Protein AF-A0A8T4B5Y9-F1 (afdb_monomer)

Secondary structure (DSSP, 8-state):
--HHHHHHHHHHHHHHHHHHHHHH---GGGSPP-TTSSS-HHHHHHHHHHTTS--

Radius of gyration: 11.84 Å; Cα contacts (8 Å, |Δi|>4): 36; chains: 1; bounding box: 33×21×25 Å

Sequence (55 aa):
NDEKGHAGQILIDTGTLIWLHAVHGVEPLDMPEFTQWNTDIRVIADGVLNGQNQE

Solvent-accessible surface area (backbone atoms only — not comparable to full-atom values): 3341 Å² total; per-residue (Å²): 133,62,68,66,61,52,52,52,52,54,50,53,57,28,51,48,40,44,49,41,27,77,76,68,70,43,57,39,78,78,48,82,83,63,8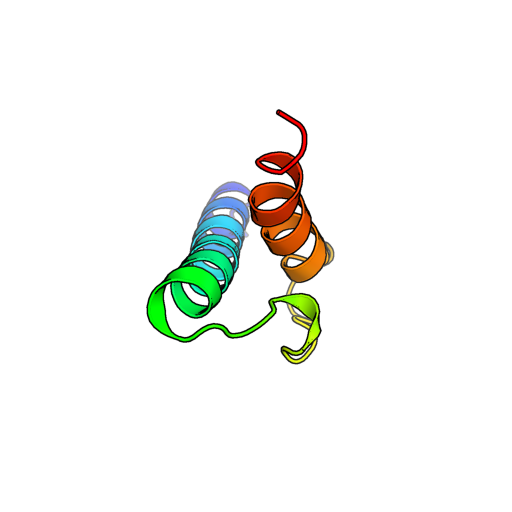2,93,45,99,57,68,47,36,61,52,31,42,48,59,63,55,63,68,70,81,119

Mean predicted aligned error: 5.38 Å

Structure (mmCIF, N/CA/C/O backbone):
data_AF-A0A8T4B5Y9-F1
#
_entry.id   AF-A0A8T4B5Y9-F1
#
loop_
_atom_site.group_PDB
_atom_site.id
_a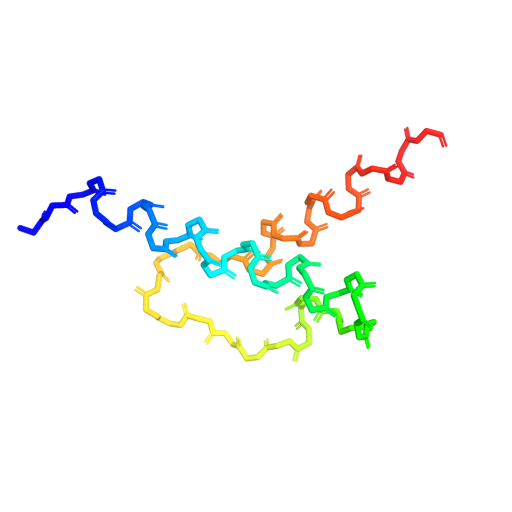tom_site.type_symbol
_atom_site.label_atom_id
_atom_site.label_alt_id
_atom_site.label_comp_id
_atom_site.label_asym_id
_atom_site.label_entity_id
_atom_site.label_seq_id
_atom_site.pdbx_PDB_ins_code
_atom_site.Cartn_x
_atom_site.Cartn_y
_atom_site.Cartn_z
_atom_site.occupancy
_atom_site.B_iso_or_equiv
_atom_site.auth_seq_id
_atom_site.auth_comp_id
_atom_site.auth_asym_id
_atom_site.auth_atom_id
_atom_site.pdbx_PDB_model_num
ATOM 1 N N . ASN A 1 1 ? 18.383 7.870 -13.497 1.00 51.06 1 ASN A N 1
ATOM 2 C CA . ASN A 1 1 ? 17.194 7.215 -12.920 1.00 51.06 1 ASN A CA 1
ATOM 3 C C . ASN A 1 1 ? 16.176 8.291 -12.634 1.00 51.06 1 ASN A C 1
ATOM 5 O O . ASN A 1 1 ? 16.492 9.224 -11.913 1.00 51.06 1 ASN A O 1
ATOM 9 N N . ASP A 1 2 ? 15.055 8.238 -13.342 1.00 53.31 2 ASP A N 1
ATOM 10 C CA . ASP A 1 2 ? 14.048 9.296 -13.401 1.00 53.31 2 ASP A CA 1
ATOM 11 C C . ASP A 1 2 ? 13.252 9.343 -12.088 1.00 53.31 2 ASP A C 1
ATOM 13 O O . ASP A 1 2 ? 12.433 8.467 -11.811 1.00 53.31 2 ASP A O 1
ATOM 17 N N . GLU A 1 3 ? 13.521 10.352 -11.259 1.00 61.38 3 GLU A N 1
ATOM 18 C CA . GLU A 1 3 ? 12.857 10.558 -9.966 1.00 61.38 3 GLU A CA 1
ATOM 19 C C . GLU A 1 3 ? 11.329 10.664 -10.100 1.00 61.38 3 GLU A C 1
ATOM 21 O O . GLU A 1 3 ? 10.601 10.249 -9.197 1.00 61.38 3 GLU A O 1
ATOM 26 N N . LYS A 1 4 ? 10.820 11.142 -11.246 1.00 62.75 4 LYS A N 1
ATOM 27 C CA . LYS A 1 4 ? 9.375 11.211 -11.503 1.00 62.75 4 LYS A CA 1
ATOM 28 C C . LYS A 1 4 ? 8.790 9.841 -11.832 1.00 62.75 4 LYS A C 1
ATOM 30 O O . LYS A 1 4 ? 7.672 9.548 -11.415 1.00 62.75 4 LYS A O 1
ATOM 35 N N . GLY A 1 5 ? 9.552 8.987 -12.517 1.00 66.75 5 GLY A N 1
ATOM 36 C CA . GLY A 1 5 ? 9.187 7.584 -12.734 1.00 66.75 5 GLY A CA 1
ATOM 37 C C . GLY A 1 5 ? 9.034 6.818 -11.416 1.00 66.75 5 GLY A C 1
ATOM 38 O O . GLY A 1 5 ? 8.072 6.073 -11.246 1.00 66.75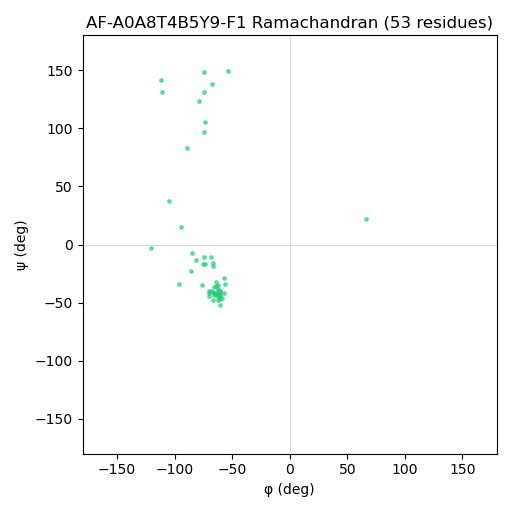 5 GLY A O 1
ATOM 39 N N . HIS A 1 6 ? 9.916 7.074 -10.444 1.00 80.44 6 HIS A N 1
ATOM 40 C CA . HIS A 1 6 ? 9.808 6.487 -9.103 1.00 80.44 6 HIS A CA 1
ATOM 41 C C . HIS A 1 6 ? 8.575 6.987 -8.340 1.00 80.44 6 HIS A C 1
ATOM 43 O O . HIS A 1 6 ? 7.884 6.188 -7.714 1.00 80.44 6 HIS A O 1
ATOM 49 N N . ALA A 1 7 ? 8.251 8.280 -8.433 1.00 85.12 7 ALA A N 1
ATOM 50 C CA . ALA A 1 7 ? 7.051 8.829 -7.800 1.00 85.12 7 ALA A CA 1
ATOM 51 C C . ALA A 1 7 ? 5.756 8.205 -8.357 1.00 85.12 7 ALA A C 1
ATOM 53 O O . ALA A 1 7 ? 4.834 7.913 -7.597 1.00 85.12 7 ALA A O 1
ATOM 54 N N . GLY A 1 8 ? 5.701 7.951 -9.669 1.00 89.56 8 GLY A N 1
ATOM 55 C CA . GLY A 1 8 ? 4.578 7.245 -10.289 1.00 89.56 8 GLY A CA 1
ATOM 56 C C . GLY A 1 8 ? 4.420 5.816 -9.766 1.00 89.56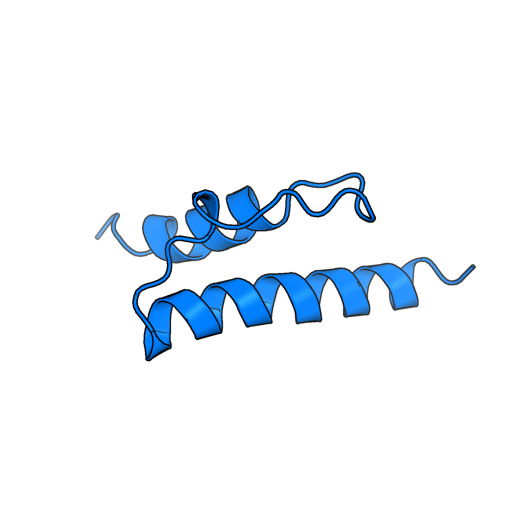 8 GLY A C 1
ATOM 57 O O . GLY A 1 8 ? 3.304 5.385 -9.488 1.00 89.56 8 GLY A O 1
ATOM 58 N N . GLN A 1 9 ? 5.529 5.102 -9.563 1.00 91.94 9 GLN A N 1
ATOM 59 C CA . GLN A 1 9 ? 5.485 3.737 -9.042 1.00 91.94 9 GLN A CA 1
ATOM 60 C C . GLN A 1 9 ? 5.058 3.684 -7.568 1.00 91.94 9 GLN A C 1
ATOM 62 O O . GLN A 1 9 ? 4.229 2.853 -7.206 1.00 91.94 9 GLN A O 1
ATOM 67 N N . ILE A 1 10 ? 5.532 4.624 -6.744 1.00 92.25 10 ILE A N 1
ATOM 68 C CA . ILE A 1 10 ? 5.074 4.786 -5.355 1.00 92.25 10 ILE A CA 1
ATOM 69 C C . ILE A 1 10 ? 3.556 5.012 -5.311 1.00 92.25 10 ILE A C 1
ATOM 71 O O . ILE A 1 10 ? 2.871 4.421 -4.476 1.00 92.25 10 ILE A O 1
ATOM 75 N N . LEU A 1 11 ? 3.011 5.832 -6.219 1.00 94.19 11 LEU A N 1
ATOM 76 C CA . LEU A 1 11 ? 1.570 6.085 -6.297 1.00 94.19 11 LEU A CA 1
ATOM 77 C C . LEU A 1 11 ? 0.779 4.821 -6.660 1.00 94.19 11 LEU A C 1
ATOM 79 O O . LEU A 1 11 ? -0.259 4.565 -6.055 1.00 94.19 11 LEU A O 1
ATOM 83 N N . ILE A 1 12 ? 1.264 4.030 -7.621 1.00 95.31 12 ILE A N 1
ATOM 84 C CA . ILE A 1 12 ? 0.627 2.768 -8.026 1.00 95.31 12 ILE A CA 1
ATOM 85 C C . ILE A 1 12 ? 0.596 1.780 -6.855 1.00 95.31 12 ILE A C 1
ATOM 87 O O . ILE A 1 12 ? -0.460 1.221 -6.548 1.00 95.31 12 ILE A O 1
ATOM 91 N N . ASP A 1 13 ? 1.723 1.597 -6.170 1.00 95.81 13 ASP A N 1
ATOM 92 C CA . ASP A 1 13 ? 1.817 0.665 -5.046 1.00 95.81 13 ASP A CA 1
ATOM 93 C C . ASP A 1 13 ? 0.936 1.128 -3.870 1.00 95.81 13 ASP A C 1
ATOM 95 O O . ASP A 1 13 ? 0.177 0.340 -3.307 1.00 95.81 13 ASP A O 1
ATOM 99 N N . THR A 1 14 ? 0.953 2.428 -3.551 1.00 96.44 14 THR A N 1
ATOM 100 C CA . THR A 1 14 ? 0.092 3.008 -2.502 1.00 96.44 14 THR A CA 1
ATOM 101 C C . THR A 1 14 ? -1.392 2.852 -2.850 1.00 96.44 14 THR A C 1
ATOM 103 O O . THR A 1 14 ? -2.190 2.437 -2.011 1.00 96.44 14 THR A O 1
ATOM 106 N N . GLY A 1 15 ? -1.779 3.133 -4.099 1.00 96.69 15 GLY A N 1
ATOM 107 C CA . GLY A 1 15 ? -3.156 2.965 -4.568 1.00 96.69 15 GLY A CA 1
ATOM 108 C C . GLY A 1 15 ? -3.616 1.506 -4.546 1.00 96.69 15 GLY A C 1
ATOM 109 O O . GLY A 1 15 ? -4.779 1.229 -4.259 1.00 96.69 15 GLY A O 1
ATOM 110 N N . THR A 1 16 ? -2.695 0.566 -4.771 1.00 97.19 16 THR A N 1
ATOM 111 C CA . THR A 1 16 ? -2.966 -0.871 -4.650 1.00 97.19 16 THR A CA 1
ATOM 112 C C . THR A 1 16 ? -3.322 -1.248 -3.212 1.00 97.19 16 THR A C 1
ATOM 114 O O . THR A 1 16 ? -4.290 -1.977 -3.007 1.00 97.19 16 THR A O 1
ATOM 117 N N . LEU A 1 17 ? -2.607 -0.720 -2.211 1.00 97.25 17 LEU A N 1
ATOM 118 C CA . LEU A 1 17 ? -2.927 -0.954 -0.795 1.00 97.25 17 LEU A CA 1
ATOM 119 C C . LEU A 1 17 ? -4.318 -0.418 -0.424 1.00 97.25 17 LEU A C 1
ATOM 121 O O . LEU A 1 17 ? -5.094 -1.122 0.218 1.00 97.25 17 LEU A O 1
ATOM 125 N N . ILE A 1 18 ? -4.667 0.783 -0.895 1.00 97.12 18 ILE A N 1
ATOM 126 C CA . ILE A 1 18 ? -6.003 1.371 -0.693 1.00 97.12 18 ILE A CA 1
ATOM 127 C C . ILE A 1 18 ? -7.092 0.489 -1.326 1.00 97.12 18 ILE A C 1
ATOM 129 O O . ILE A 1 18 ? -8.128 0.234 -0.713 1.00 97.12 18 ILE A O 1
ATOM 133 N N . TRP A 1 19 ? -6.864 -0.009 -2.545 1.00 97.62 19 TRP A N 1
ATOM 134 C CA . TRP A 1 19 ? -7.813 -0.885 -3.236 1.00 97.62 19 TRP A CA 1
ATOM 135 C C . TRP A 1 19 ? -7.992 -2.235 -2.527 1.00 97.62 19 TRP A C 1
ATOM 137 O O . TRP A 1 19 ? -9.122 -2.703 -2.383 1.00 97.62 19 TRP A O 1
ATOM 147 N N . LEU A 1 20 ? -6.902 -2.841 -2.044 1.00 97.00 20 LEU A N 1
ATOM 148 C CA . LEU A 1 20 ? -6.954 -4.087 -1.275 1.00 97.00 20 LEU A CA 1
ATOM 149 C C . LEU A 1 20 ? -7.763 -3.924 0.014 1.00 97.00 20 LEU A C 1
ATOM 151 O O . LEU A 1 20 ? -8.577 -4.792 0.325 1.00 97.00 20 LEU A O 1
ATOM 155 N N . HIS A 1 21 ? -7.608 -2.805 0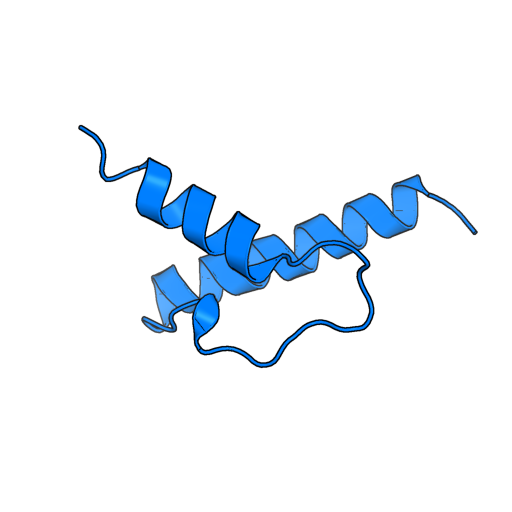.720 1.00 96.12 21 HIS A N 1
ATOM 156 C CA . HIS A 1 21 ? -8.454 -2.497 1.869 1.00 96.12 21 HIS A CA 1
ATOM 157 C C . HIS A 1 21 ? -9.931 -2.387 1.461 1.00 96.12 21 HIS A C 1
ATOM 159 O O . HIS A 1 21 ? -10.779 -3.093 1.999 1.00 96.12 21 HIS A O 1
ATOM 165 N N . ALA A 1 22 ? -10.246 -1.575 0.448 1.00 95.31 22 ALA A N 1
ATOM 166 C CA . ALA A 1 22 ? -11.628 -1.311 0.042 1.00 95.31 22 ALA A CA 1
ATOM 167 C C . ALA A 1 22 ? -12.379 -2.548 -0.487 1.00 95.31 22 ALA A C 1
ATOM 169 O O . ALA A 1 22 ? -13.584 -2.677 -0.279 1.00 95.31 22 ALA A O 1
ATOM 170 N N . VAL A 1 23 ? -11.690 -3.444 -1.200 1.00 97.06 23 VAL A N 1
ATOM 171 C CA . VAL A 1 23 ? -12.318 -4.610 -1.848 1.00 97.06 23 VAL A CA 1
ATOM 172 C C . VAL A 1 23 ? -12.217 -5.870 -0.996 1.00 97.06 23 VAL A C 1
ATOM 174 O O . VAL A 1 23 ? -13.121 -6.706 -1.027 1.00 97.06 23 VAL A O 1
ATOM 177 N N . HIS A 1 24 ? -11.127 -6.022 -0.246 1.00 95.00 24 HIS A N 1
ATOM 178 C CA . HIS A 1 24 ? -10.808 -7.263 0.455 1.00 95.00 24 HIS A CA 1
ATOM 179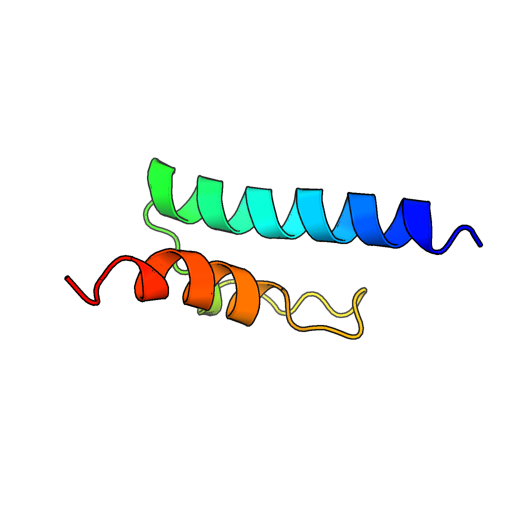 C C . HIS A 1 24 ? -10.696 -7.109 1.977 1.00 95.00 24 HIS A C 1
ATOM 181 O O . HIS A 1 24 ? -10.512 -8.118 2.652 1.00 95.00 24 HIS A O 1
ATOM 187 N N . GLY A 1 25 ? -10.828 -5.897 2.526 1.00 94.50 25 GLY A N 1
ATOM 188 C CA . GLY A 1 25 ? -10.712 -5.641 3.966 1.00 94.50 25 GLY A CA 1
ATOM 189 C C . GLY A 1 25 ? -9.307 -5.890 4.516 1.00 94.50 25 GLY A C 1
ATOM 190 O O . GLY A 1 25 ? -9.155 -6.186 5.695 1.00 94.50 25 GLY A O 1
ATOM 191 N N . VAL A 1 26 ? -8.285 -5.850 3.655 1.00 95.69 26 VAL A N 1
ATOM 192 C CA . VAL A 1 26 ? -6.887 -6.007 4.069 1.00 95.69 26 VAL A CA 1
ATOM 193 C C . VAL A 1 26 ? -6.399 -4.695 4.666 1.00 95.69 26 VAL A C 1
ATOM 195 O O . VAL A 1 26 ? -6.411 -3.670 3.987 1.00 95.69 26 VAL A O 1
ATOM 198 N N . GLU A 1 27 ? -5.917 -4.725 5.904 1.00 95.94 27 GLU A N 1
ATOM 199 C CA . GLU A 1 27 ? -5.315 -3.541 6.510 1.00 95.94 27 GLU A CA 1
ATOM 200 C C . GLU A 1 27 ? -3.921 -3.277 5.920 1.00 95.94 27 GLU A C 1
ATOM 202 O O . GLU A 1 27 ? -3.094 -4.195 5.861 1.00 95.94 27 GLU A O 1
ATOM 207 N N . PRO A 1 28 ? -3.601 -2.040 5.484 1.00 95.62 28 PRO A N 1
ATOM 208 C CA . PRO A 1 28 ? -2.306 -1.747 4.869 1.00 95.62 28 PRO A CA 1
ATOM 209 C C . PRO A 1 28 ? -1.111 -2.108 5.754 1.00 95.62 28 PRO A C 1
ATOM 211 O O . PRO A 1 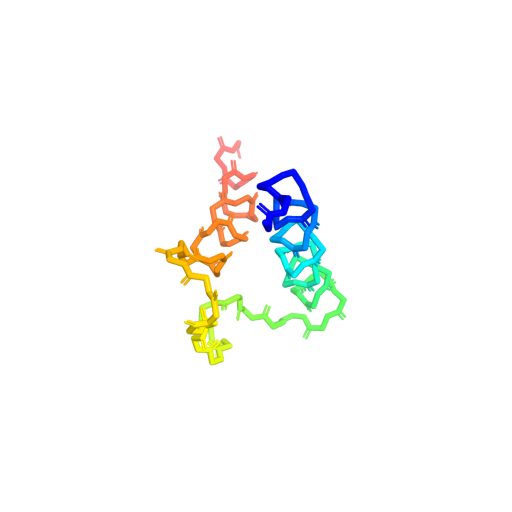28 ? -0.072 -2.529 5.245 1.00 95.62 28 PRO A O 1
ATOM 214 N N . LEU A 1 29 ? -1.253 -1.956 7.072 1.00 96.25 29 LEU A N 1
ATOM 215 C CA . LEU A 1 29 ? -0.195 -2.235 8.043 1.00 96.25 29 LEU A CA 1
ATOM 216 C C . LEU A 1 29 ? 0.032 -3.738 8.287 1.00 96.25 29 LEU A C 1
ATOM 218 O O . LEU A 1 29 ? 1.108 -4.103 8.760 1.00 96.25 29 LEU A O 1
ATOM 222 N N . ASP A 1 30 ? -0.912 -4.601 7.897 1.00 96.19 30 ASP A N 1
ATOM 223 C CA . ASP A 1 30 ? -0.758 -6.062 7.957 1.00 96.19 30 ASP A CA 1
ATOM 224 C C . ASP A 1 30 ? 0.038 -6.613 6.761 1.00 96.19 30 ASP A C 1
ATOM 226 O O . ASP A 1 30 ? 0.496 -7.761 6.773 1.00 96.19 30 ASP A O 1
ATOM 230 N N . MET A 1 31 ? 0.237 -5.801 5.717 1.00 94.38 31 MET A N 1
ATOM 231 C CA . MET A 1 31 ? 1.041 -6.180 4.558 1.00 94.38 31 MET A CA 1
ATOM 232 C C . MET A 1 31 ? 2.546 -6.147 4.879 1.00 94.38 31 MET A C 1
ATOM 234 O O . MET A 1 31 ? 3.010 -5.293 5.649 1.00 94.38 31 MET A O 1
ATOM 238 N N . PRO A 1 32 ? 3.351 -7.025 4.245 1.00 94.88 32 PRO A N 1
ATOM 239 C CA . PRO A 1 32 ? 4.806 -6.968 4.341 1.00 94.88 32 PRO A CA 1
ATOM 240 C C . PRO A 1 32 ? 5.363 -5.588 3.974 1.00 94.88 32 PRO A C 1
ATOM 242 O O . PRO A 1 32 ? 4.804 -4.874 3.143 1.00 94.88 32 PRO A O 1
ATOM 245 N N . GLU A 1 33 ? 6.489 -5.222 4.583 1.00 89.44 33 GLU A N 1
ATOM 246 C CA . GLU A 1 33 ? 7.139 -3.940 4.318 1.00 89.44 33 GLU A CA 1
ATOM 247 C C . GLU A 1 33 ? 7.699 -3.859 2.891 1.00 89.44 33 GLU A C 1
ATOM 249 O O . GLU A 1 33 ? 8.318 -4.796 2.379 1.00 89.44 33 GLU A O 1
ATOM 254 N N . PHE A 1 34 ? 7.517 -2.697 2.263 1.00 90.25 34 PHE A N 1
ATOM 255 C CA . PHE A 1 34 ? 7.997 -2.405 0.917 1.00 90.25 34 PHE A CA 1
ATOM 256 C C . PHE A 1 34 ? 9.413 -1.820 0.980 1.00 90.25 34 PHE A C 1
ATOM 258 O O . PHE A 1 34 ? 9.605 -0.610 0.912 1.00 90.25 34 PHE A O 1
ATOM 265 N N . THR A 1 35 ? 10.424 -2.686 1.070 1.00 89.00 35 THR A N 1
ATOM 266 C CA . THR A 1 35 ? 11.842 -2.285 1.227 1.00 89.00 35 THR A CA 1
ATOM 267 C C . THR A 1 35 ? 12.452 -1.595 0.001 1.00 89.00 35 THR A C 1
ATOM 269 O O . THR A 1 35 ? 13.550 -1.046 0.069 1.00 89.00 35 THR A O 1
ATOM 272 N N . GLN A 1 36 ? 11.748 -1.612 -1.131 1.00 88.00 36 GLN A N 1
ATOM 273 C CA . GLN A 1 36 ? 12.140 -0.924 -2.363 1.00 88.00 36 GLN A CA 1
ATOM 274 C C . GLN A 1 36 ? 11.955 0.602 -2.296 1.00 88.00 36 GLN A C 1
ATOM 276 O O . GLN A 1 36 ? 12.533 1.323 -3.110 1.00 88.00 36 GLN A O 1
ATOM 281 N N . TRP A 1 37 ? 11.179 1.097 -1.325 1.00 88.81 37 TRP A N 1
ATOM 282 C CA . TRP A 1 37 ? 10.938 2.518 -1.100 1.00 88.81 37 TRP A CA 1
ATOM 283 C C . TRP A 1 37 ? 11.587 2.967 0.208 1.00 88.81 37 TRP A C 1
ATOM 285 O O . TRP A 1 37 ? 11.527 2.276 1.216 1.00 88.81 37 TRP A O 1
ATOM 295 N N . ASN A 1 38 ? 12.158 4.173 0.220 1.00 87.75 38 ASN A N 1
ATOM 296 C CA . ASN A 1 38 ? 12.631 4.794 1.465 1.00 87.75 38 ASN A CA 1
ATOM 297 C C . ASN A 1 38 ? 11.470 5.314 2.341 1.00 87.75 38 ASN A C 1
ATOM 299 O O . ASN A 1 38 ? 11.673 5.727 3.479 1.00 87.75 38 ASN A O 1
ATOM 303 N N . THR A 1 39 ? 10.257 5.349 1.790 1.00 88.19 39 THR A N 1
ATOM 304 C CA . THR A 1 39 ? 9.038 5.804 2.456 1.00 88.19 39 THR A CA 1
ATOM 305 C C . THR A 1 39 ? 8.1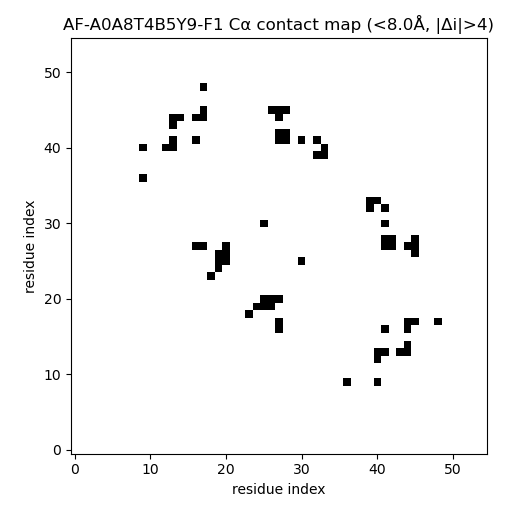21 4.612 2.676 1.00 88.19 39 THR A C 1
ATOM 307 O O . THR A 1 39 ? 7.842 3.879 1.728 1.00 88.19 39 THR A O 1
ATOM 310 N N . ASP A 1 40 ? 7.608 4.450 3.898 1.00 93.62 40 ASP A N 1
ATOM 311 C CA . ASP A 1 40 ? 6.626 3.407 4.184 1.00 93.62 40 ASP A CA 1
ATOM 312 C C . ASP A 1 40 ? 5.256 3.792 3.611 1.00 93.62 40 ASP A C 1
ATOM 314 O O . ASP A 1 40 ? 4.477 4.545 4.201 1.00 93.62 40 ASP A O 1
ATOM 318 N N . ILE A 1 41 ? 4.966 3.269 2.424 1.00 95.62 41 ILE A N 1
ATOM 319 C CA . ILE A 1 41 ? 3.708 3.510 1.718 1.00 95.62 41 ILE A CA 1
ATOM 320 C C . ILE A 1 41 ? 2.491 2.910 2.435 1.00 95.62 41 ILE A C 1
ATOM 322 O O . ILE A 1 41 ? 1.371 3.351 2.179 1.00 95.62 41 ILE A O 1
ATOM 326 N N . ARG A 1 42 ? 2.686 1.955 3.358 1.00 96.81 42 ARG A N 1
ATOM 327 C CA . ARG A 1 42 ? 1.593 1.386 4.162 1.00 96.81 42 ARG A CA 1
ATOM 328 C C . ARG A 1 42 ? 1.042 2.420 5.130 1.00 96.81 42 ARG A C 1
ATOM 330 O O . ARG A 1 42 ? -0.168 2.539 5.253 1.00 96.81 42 ARG A O 1
ATOM 337 N N . VAL A 1 43 ? 1.921 3.219 5.737 1.00 96.38 43 VAL A N 1
ATOM 338 C CA . VAL A 1 43 ? 1.539 4.331 6.623 1.00 96.38 43 VAL A CA 1
ATOM 339 C C . VAL A 1 43 ? 0.804 5.422 5.847 1.00 96.38 43 VAL A C 1
ATOM 341 O O . VAL A 1 43 ? -0.143 6.012 6.357 1.00 96.38 43 VAL A O 1
ATOM 344 N N . ILE A 1 44 ? 1.203 5.685 4.600 1.00 95.06 44 ILE A N 1
ATOM 345 C CA . ILE A 1 44 ? 0.496 6.645 3.742 1.00 95.06 44 ILE A CA 1
ATOM 346 C C . ILE A 1 44 ? -0.902 6.124 3.397 1.00 95.06 44 ILE A C 1
ATOM 348 O O . ILE A 1 44 ? -1.870 6.867 3.529 1.00 95.06 44 ILE A O 1
ATOM 352 N N . ALA A 1 45 ? -1.017 4.861 2.974 1.00 96.12 45 ALA A N 1
ATOM 353 C CA . ALA A 1 45 ? -2.303 4.245 2.662 1.00 96.12 45 ALA A CA 1
ATOM 354 C C . ALA A 1 45 ? -3.232 4.225 3.888 1.00 96.12 45 ALA A C 1
ATOM 356 O O . ALA A 1 45 ? -4.378 4.655 3.786 1.00 96.12 45 ALA A O 1
ATOM 357 N N . ASP A 1 46 ? -2.715 3.813 5.048 1.00 96.31 46 ASP A N 1
ATOM 358 C CA . ASP A 1 46 ? -3.429 3.836 6.326 1.00 96.31 46 ASP A CA 1
ATOM 359 C C . ASP A 1 46 ? -3.888 5.254 6.697 1.00 96.31 46 ASP A C 1
ATOM 361 O O . ASP A 1 46 ? -5.057 5.474 7.000 1.00 96.31 46 ASP A O 1
ATOM 365 N N . GLY A 1 47 ? -3.010 6.252 6.561 1.00 95.38 47 GLY A N 1
ATOM 366 C CA . GLY A 1 47 ? -3.344 7.653 6.812 1.00 95.38 47 GLY A CA 1
ATOM 367 C C . GLY A 1 47 ? -4.426 8.205 5.880 1.00 95.38 47 GLY A C 1
ATOM 368 O O . GLY A 1 47 ? -5.250 9.005 6.316 1.00 95.38 47 GLY A O 1
ATOM 369 N N . VAL A 1 48 ? -4.469 7.775 4.615 1.00 94.06 48 VAL A N 1
ATOM 370 C CA . VAL A 1 48 ? -5.536 8.159 3.673 1.00 94.06 48 VAL A CA 1
ATOM 371 C C . VAL A 1 48 ? -6.868 7.513 4.055 1.00 94.06 48 VAL A C 1
ATOM 373 O O . VAL A 1 48 ? -7.894 8.187 4.010 1.00 94.06 48 VAL A O 1
ATOM 376 N N . LEU A 1 49 ? -6.862 6.238 4.447 1.00 93.88 49 LEU A N 1
ATOM 377 C CA . LEU A 1 49 ? -8.069 5.501 4.837 1.00 93.88 49 LEU A CA 1
ATOM 378 C C . LEU A 1 49 ? -8.634 6.000 6.177 1.00 93.88 49 LEU A C 1
ATOM 380 O O . LEU A 1 49 ? -9.830 6.248 6.297 1.00 93.88 49 LEU A O 1
ATOM 384 N N . ASN A 1 50 ? -7.768 6.216 7.169 1.00 87.88 50 ASN A N 1
ATOM 385 C CA . ASN A 1 50 ? -8.152 6.629 8.521 1.00 87.88 50 ASN A CA 1
ATOM 386 C C . ASN A 1 50 ? -8.312 8.146 8.674 1.00 87.88 50 ASN A C 1
ATOM 388 O O . ASN A 1 50 ? -9.052 8.603 9.544 1.00 87.88 50 ASN A O 1
ATOM 392 N N . GLY A 1 51 ? -7.677 8.944 7.812 1.00 69.62 51 GLY A N 1
ATOM 393 C CA . GLY A 1 51 ? -7.877 10.393 7.745 1.00 69.62 51 GLY A CA 1
ATOM 394 C C . GLY A 1 51 ? -9.277 10.794 7.271 1.00 69.62 51 GLY A C 1
ATOM 395 O O . GLY A 1 51 ? -9.684 11.930 7.492 1.00 69.62 51 GLY A O 1
ATOM 396 N N . GLN A 1 52 ? -10.033 9.864 6.673 1.00 55.91 52 GLN A N 1
ATOM 397 C CA . GLN A 1 52 ? -11.451 10.041 6.339 1.00 55.91 52 GLN A CA 1
ATOM 398 C C . GLN A 1 52 ? -12.405 9.709 7.503 1.00 55.91 52 GLN A C 1
ATOM 400 O O . GLN A 1 52 ? -13.589 10.001 7.403 1.00 55.91 52 GLN A O 1
ATOM 405 N N . ASN A 1 53 ? -11.908 9.164 8.623 1.00 48.09 53 ASN A N 1
ATOM 406 C CA . ASN A 1 53 ? -12.712 8.811 9.805 1.00 48.09 53 ASN A CA 1
ATOM 407 C C . ASN A 1 53 ? -12.743 9.917 10.891 1.00 48.09 53 ASN A C 1
ATOM 409 O O . ASN A 1 53 ? -13.104 9.639 12.034 1.00 48.09 53 ASN A O 1
ATOM 413 N N . GLN A 1 54 ? -12.345 11.158 10.572 1.00 43.19 54 GLN A N 1
ATOM 414 C CA . GLN A 1 54 ? -12.430 12.329 11.470 1.00 43.19 54 GLN A CA 1
ATOM 415 C C . GLN A 1 54 ? -13.570 13.306 11.106 1.00 43.19 54 GLN A C 1
ATOM 417 O O . GLN A 1 54 ? -13.407 14.519 11.253 1.00 43.19 54 GLN A O 1
ATOM 422 N N . GLU A 1 55 ? -14.723 12.794 10.667 1.00 41.53 55 GLU A N 1
ATOM 423 C CA . GLU A 1 55 ? -15.983 13.559 10.566 1.00 41.53 55 GLU A CA 1
ATOM 424 C C . GLU A 1 55 ? -17.042 13.046 11.551 1.00 41.53 55 GLU A C 1
ATOM 426 O O . GLU A 1 55 ? -17.278 11.816 11.593 1.00 41.53 55 GLU A O 1
#

pLDDT: mean 86.67, std 15.65, range [41.53, 97.62]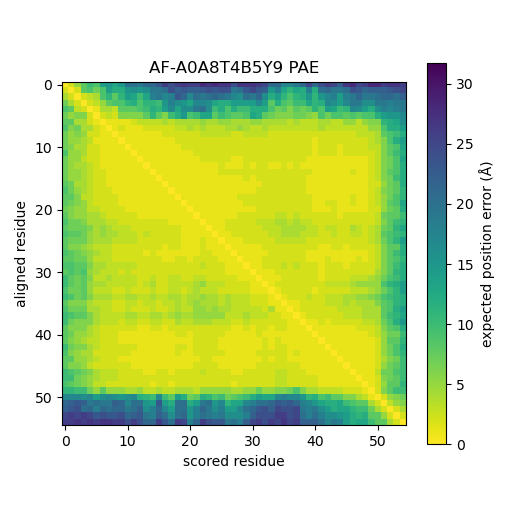

Foldseek 3Di:
DDPVVVVVVLVVVLVVLLVCCVPPVDQLVPDDADPVDPDGSSVVSNCVVCVVVPD